Protein AF-A0A9J6P8L6-F1 (afdb_monomer_lite)

Sequence (140 aa):
MAKYTMEFKLEVVKYFKENGKAETVKKYNISNTAIYKWEHLYDTYGIEGFKRKTVKKYTVEEKLNIIQSMSRKGNCLDNSLAENFFSHLKSEFYYLESFDTIDDFIRGLDEYIQYYNTERISSKLKGMTPVQYRNHSIAA

Structure (mmCIF, N/CA/C/O backbone):
data_AF-A0A9J6P8L6-F1
#
_entry.id   AF-A0A9J6P8L6-F1
#
loop_
_atom_site.group_PDB
_atom_site.id
_atom_site.type_symbol
_atom_site.label_atom_id
_atom_site.label_alt_id
_atom_site.label_comp_id
_atom_site.label_asym_id
_atom_site.label_entity_id
_atom_site.label_seq_id
_atom_site.pdbx_PDB_ins_code
_atom_site.Cartn_x
_atom_site.Cartn_y
_atom_site.Cartn_z
_atom_site.occupancy
_atom_site.B_iso_or_equiv
_atom_site.auth_seq_id
_atom_site.auth_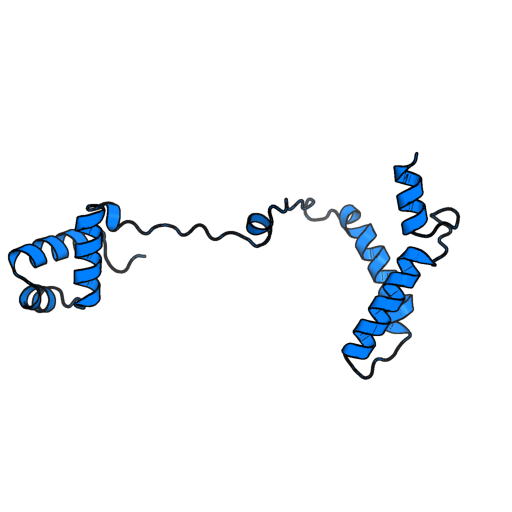comp_id
_atom_site.auth_asym_id
_atom_site.auth_atom_id
_atom_site.pdbx_PDB_model_num
ATOM 1 N N . MET A 1 1 ? 24.006 -2.611 -20.854 1.00 56.47 1 MET A N 1
ATOM 2 C CA . MET A 1 1 ? 24.566 -2.038 -22.100 1.00 56.47 1 MET A CA 1
ATOM 3 C C . MET A 1 1 ? 23.777 -2.590 -23.286 1.00 56.47 1 MET A C 1
ATOM 5 O O . MET A 1 1 ? 23.343 -3.734 -23.203 1.00 56.47 1 MET A O 1
ATOM 9 N N . ALA A 1 2 ? 23.483 -1.801 -24.326 1.00 71.62 2 ALA A N 1
ATOM 10 C CA . ALA A 1 2 ? 22.799 -2.336 -25.510 1.00 71.62 2 ALA A CA 1
ATOM 11 C C . ALA A 1 2 ? 23.741 -3.291 -26.265 1.00 71.62 2 ALA A C 1
ATOM 13 O O . ALA A 1 2 ? 24.916 -2.982 -26.404 1.00 71.62 2 ALA A O 1
ATOM 14 N N . LYS A 1 3 ? 23.229 -4.433 -26.749 1.00 84.56 3 LYS A N 1
ATOM 15 C CA . LYS A 1 3 ? 24.031 -5.472 -27.431 1.00 84.56 3 LYS A CA 1
ATOM 16 C C . LYS A 1 3 ? 24.748 -4.964 -28.695 1.00 84.56 3 LYS A C 1
ATOM 18 O O . LYS A 1 3 ? 25.797 -5.485 -29.041 1.00 84.56 3 LYS A O 1
ATOM 23 N N . TYR A 1 4 ? 24.175 -3.965 -29.365 1.00 90.88 4 TYR A N 1
ATOM 24 C CA . TYR A 1 4 ? 24.702 -3.364 -30.591 1.00 90.88 4 TYR A CA 1
ATOM 25 C C . TYR A 1 4 ? 24.633 -1.840 -30.490 1.00 90.88 4 TYR A C 1
ATOM 27 O O . TYR A 1 4 ? 23.591 -1.308 -30.077 1.00 90.88 4 TYR A O 1
ATOM 35 N N . THR A 1 5 ? 25.712 -1.162 -30.880 1.00 91.62 5 THR A N 1
ATOM 36 C CA . THR A 1 5 ? 25.783 0.305 -30.950 1.00 91.62 5 THR A CA 1
ATOM 37 C C . THR A 1 5 ? 24.919 0.845 -32.096 1.00 91.62 5 THR A C 1
ATOM 39 O O . THR A 1 5 ? 24.445 0.081 -32.942 1.00 91.62 5 THR A O 1
ATOM 42 N N . MET A 1 6 ? 24.640 2.151 -32.106 1.00 91.06 6 MET A N 1
ATOM 43 C CA . MET A 1 6 ? 23.815 2.759 -33.162 1.00 91.06 6 MET A CA 1
ATOM 44 C C . MET A 1 6 ? 24.573 2.806 -34.492 1.00 91.06 6 MET A C 1
ATOM 46 O O . MET A 1 6 ? 23.990 2.547 -35.541 1.00 91.06 6 MET A O 1
ATOM 50 N N . GLU A 1 7 ? 25.880 3.043 -34.425 1.00 91.94 7 GLU A N 1
ATOM 51 C CA . GLU A 1 7 ? 26.803 3.091 -35.556 1.00 91.94 7 GLU A CA 1
ATOM 52 C C . GLU A 1 7 ? 26.875 1.727 -36.246 1.00 91.94 7 GLU A C 1
ATOM 54 O O . GLU A 1 7 ? 26.734 1.644 -37.462 1.00 91.94 7 GLU A O 1
ATOM 59 N N . PHE A 1 8 ? 26.981 0.647 -35.464 1.00 94.38 8 PHE A N 1
ATOM 60 C CA . PHE A 1 8 ? 26.997 -0.713 -36.000 1.00 94.38 8 PHE A CA 1
ATOM 61 C C . PHE A 1 8 ? 25.677 -1.074 -36.695 1.00 94.38 8 PHE A C 1
ATOM 63 O O . PHE A 1 8 ? 25.676 -1.653 -37.776 1.00 94.38 8 PHE A O 1
ATOM 70 N N . LYS A 1 9 ? 24.528 -0.698 -36.117 1.00 94.44 9 LYS A N 1
ATOM 71 C CA . LYS A 1 9 ? 23.225 -0.920 -36.770 1.00 94.44 9 LYS A CA 1
ATOM 72 C C . LYS A 1 9 ? 23.108 -0.149 -38.082 1.00 94.44 9 LYS A C 1
ATOM 74 O O . LYS A 1 9 ? 22.576 -0.690 -39.046 1.00 94.44 9 LYS A O 1
ATOM 79 N N . LEU A 1 10 ? 23.608 1.088 -38.123 1.00 94.81 10 LEU A N 1
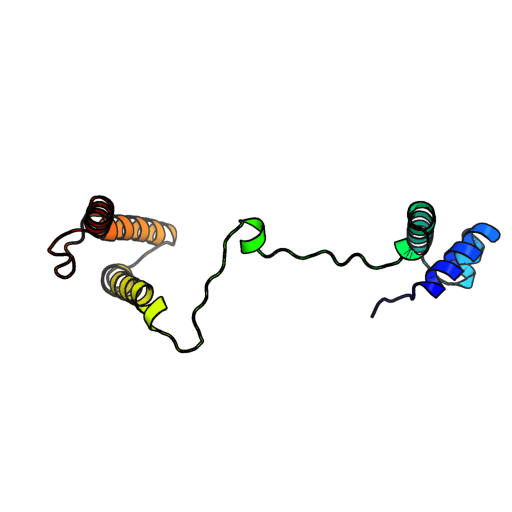ATOM 80 C CA . LEU A 1 10 ? 23.629 1.891 -39.342 1.00 94.81 10 LEU A CA 1
ATOM 81 C C . LEU A 1 10 ? 24.505 1.249 -40.420 1.00 94.81 10 LEU A C 1
ATOM 83 O O . LEU A 1 10 ? 24.089 1.184 -41.574 1.00 94.81 10 LEU A O 1
ATOM 87 N N . GLU A 1 11 ? 25.691 0.768 -40.048 1.00 95.69 11 GLU A N 1
ATOM 88 C CA . GLU A 1 11 ? 26.596 0.059 -40.955 1.00 95.69 11 GLU A CA 1
ATOM 89 C C . GLU A 1 11 ? 25.910 -1.167 -41.574 1.00 95.69 11 GLU A C 1
ATOM 91 O O . GLU A 1 11 ? 25.884 -1.313 -42.796 1.00 95.69 11 GLU A O 1
ATOM 96 N N . VAL A 1 12 ? 25.280 -1.998 -40.739 1.00 95.69 12 VAL A N 1
ATOM 97 C CA . VAL A 1 12 ? 24.558 -3.199 -41.181 1.00 95.69 12 VAL A CA 1
ATOM 98 C C . VAL A 1 12 ? 23.411 -2.844 -42.128 1.00 95.69 12 VAL A C 1
ATOM 100 O O . VAL A 1 12 ? 23.253 -3.501 -43.154 1.00 95.69 12 VAL A O 1
ATOM 103 N N . VAL A 1 13 ? 22.621 -1.807 -41.823 1.00 95.94 13 VAL A N 1
ATOM 104 C CA . VAL A 1 13 ? 21.499 -1.381 -42.681 1.00 95.94 13 VAL A CA 1
ATOM 105 C C . VAL A 1 13 ? 21.990 -0.835 -44.025 1.00 95.94 13 VAL A C 1
ATOM 107 O O . VAL A 1 13 ? 21.405 -1.163 -45.054 1.00 95.94 13 VAL A O 1
ATOM 110 N N . LYS A 1 14 ? 23.076 -0.050 -44.054 1.00 95.44 14 LYS A N 1
ATOM 111 C CA . LYS A 1 14 ? 23.665 0.432 -45.316 1.00 95.44 14 LYS A CA 1
ATOM 112 C C . LYS A 1 14 ? 24.163 -0.727 -46.178 1.00 95.44 14 LYS A C 1
ATOM 114 O O . LYS A 1 14 ? 23.788 -0.825 -47.342 1.00 95.44 14 LYS A O 1
ATOM 119 N N . TYR A 1 15 ? 24.924 -1.644 -45.580 1.00 96.12 15 TYR A N 1
ATOM 120 C CA . TYR A 1 15 ? 25.430 -2.822 -46.281 1.00 96.12 15 TYR A CA 1
ATOM 121 C C . TYR A 1 15 ? 24.293 -3.704 -46.817 1.00 96.12 15 TYR A C 1
ATOM 123 O O . TYR A 1 15 ? 24.371 -4.187 -47.946 1.00 96.12 15 TYR A O 1
ATOM 131 N N . PHE A 1 16 ? 23.218 -3.862 -46.038 1.00 95.94 16 PHE A N 1
ATOM 132 C CA . PHE A 1 16 ? 22.020 -4.594 -46.440 1.00 95.94 16 PHE A CA 1
ATOM 133 C C . PHE A 1 16 ? 21.345 -4.014 -47.680 1.00 95.94 16 PHE A C 1
ATOM 135 O O . PHE A 1 16 ? 20.987 -4.772 -48.579 1.00 95.94 16 PHE A O 1
ATOM 142 N N . LYS A 1 17 ? 21.200 -2.689 -47.754 1.00 92.44 17 LYS A N 1
ATOM 143 C CA . LYS A 1 17 ? 20.570 -2.027 -48.903 1.00 92.44 17 LYS A CA 1
ATOM 144 C C . LYS A 1 17 ? 21.372 -2.171 -50.193 1.00 92.44 17 LYS A C 1
ATOM 146 O O . LYS A 1 17 ? 20.785 -2.219 -51.267 1.00 92.44 17 LYS A O 1
ATOM 151 N N . GLU A 1 18 ? 22.694 -2.253 -50.085 1.00 94.81 18 GLU A N 1
ATOM 152 C CA . GLU A 1 18 ? 23.594 -2.389 -51.234 1.00 94.81 18 GLU A CA 1
ATOM 153 C C . GLU A 1 18 ? 23.768 -3.844 -51.692 1.00 94.81 18 GLU A C 1
ATOM 155 O O . GLU A 1 18 ? 23.830 -4.111 -52.887 1.00 94.81 18 GLU A O 1
ATOM 160 N N . ASN A 1 19 ? 23.856 -4.789 -50.750 1.00 93.19 19 ASN A N 1
ATOM 161 C CA . ASN A 1 19 ? 24.295 -6.164 -51.026 1.00 93.19 19 ASN A CA 1
ATOM 162 C C . ASN A 1 19 ? 23.192 -7.207 -50.823 1.00 93.19 19 ASN A C 1
ATOM 164 O O . ASN A 1 19 ? 23.364 -8.367 -51.181 1.00 93.19 19 ASN A O 1
ATOM 168 N N . GLY A 1 20 ? 22.061 -6.819 -50.238 1.00 90.00 20 GLY A N 1
ATOM 169 C CA . GLY A 1 20 ? 20.961 -7.721 -49.947 1.00 90.00 20 GLY A CA 1
ATOM 170 C C . GLY A 1 20 ? 21.173 -8.595 -48.707 1.00 90.00 20 GLY A C 1
ATOM 171 O O . GLY A 1 20 ? 22.165 -8.540 -47.971 1.00 90.00 20 GLY A O 1
ATOM 172 N N . LYS A 1 21 ? 20.150 -9.405 -48.428 1.00 88.25 21 LYS A N 1
ATOM 173 C CA . LYS A 1 21 ? 19.993 -10.116 -47.152 1.00 88.25 21 LYS A CA 1
ATOM 174 C C . LYS A 1 21 ? 21.006 -11.235 -46.922 1.00 88.25 21 LYS A C 1
ATOM 176 O O . LYS A 1 21 ? 21.511 -11.372 -45.810 1.00 88.25 21 LYS A O 1
ATOM 181 N N . ALA A 1 22 ? 21.280 -12.053 -47.937 1.00 89.44 22 ALA A N 1
ATOM 182 C CA . ALA A 1 22 ? 22.040 -13.288 -47.758 1.00 89.44 22 ALA A CA 1
ATOM 183 C C . ALA A 1 22 ? 23.506 -12.981 -47.421 1.00 89.44 22 ALA A C 1
ATOM 185 O O . ALA A 1 22 ? 24.097 -13.606 -46.541 1.00 89.44 22 ALA A O 1
ATOM 186 N N . GLU A 1 23 ? 24.054 -11.961 -48.066 1.00 92.88 23 GLU A N 1
ATOM 187 C CA . GLU A 1 23 ? 25.404 -11.436 -47.917 1.00 92.88 23 GLU A CA 1
ATOM 188 C C . GLU A 1 23 ? 25.564 -10.767 -46.548 1.00 92.88 23 GLU A C 1
ATOM 190 O O . GLU A 1 23 ? 26.537 -11.015 -45.836 1.00 92.88 23 GLU A O 1
ATOM 195 N N . THR A 1 24 ? 24.562 -9.993 -46.124 1.00 93.19 24 THR A N 1
ATOM 196 C CA . THR A 1 24 ? 24.561 -9.307 -44.822 1.00 93.19 24 THR A CA 1
ATOM 197 C C . THR A 1 24 ? 24.554 -10.287 -43.653 1.00 93.19 24 THR A C 1
ATOM 199 O O . THR A 1 24 ? 25.316 -10.118 -42.699 1.00 93.19 24 THR A O 1
ATOM 202 N N . VAL A 1 25 ? 23.734 -11.342 -43.727 1.00 93.56 25 VAL A N 1
ATOM 203 C CA . VAL A 1 25 ? 23.699 -12.393 -42.698 1.00 93.56 25 VAL A CA 1
ATOM 204 C C . VAL A 1 25 ? 25.036 -13.123 -42.627 1.00 93.56 25 VAL A C 1
ATOM 206 O O . VAL A 1 25 ? 25.556 -13.309 -41.531 1.00 93.56 25 VAL A O 1
ATOM 209 N N . LYS A 1 26 ? 25.622 -13.491 -43.774 1.00 94.44 26 LYS A N 1
ATOM 210 C CA . LYS A 1 26 ? 26.936 -14.152 -43.827 1.00 94.44 26 LYS A CA 1
ATOM 211 C C . LYS A 1 26 ? 28.039 -13.283 -43.220 1.00 94.44 26 LYS A C 1
ATOM 213 O O . LYS A 1 26 ? 28.872 -13.798 -42.482 1.00 94.44 26 LYS A O 1
ATOM 218 N N . LYS A 1 27 ? 28.036 -11.980 -43.514 1.00 94.56 27 LYS A N 1
ATOM 219 C CA . LYS A 1 27 ? 29.078 -11.046 -43.069 1.00 94.56 27 LYS A CA 1
ATOM 220 C C . LYS A 1 27 ? 28.989 -10.718 -41.579 1.00 94.56 27 LYS A C 1
ATOM 222 O O . LYS A 1 27 ? 30.004 -10.743 -40.892 1.00 94.56 27 LYS A O 1
ATOM 227 N N . TYR A 1 28 ? 27.795 -10.392 -41.085 1.00 94.12 28 TYR A N 1
ATOM 228 C CA . TYR A 1 28 ? 27.621 -9.864 -39.725 1.00 94.12 28 TYR A CA 1
ATOM 229 C C . TYR A 1 28 ? 27.066 -10.886 -38.725 1.00 94.12 28 TYR A C 1
ATOM 231 O O . TYR A 1 28 ? 27.038 -10.607 -37.526 1.00 94.12 28 TYR A O 1
ATOM 239 N N . ASN A 1 29 ? 26.624 -12.059 -39.191 1.00 94.06 29 ASN A N 1
ATOM 240 C CA . ASN A 1 29 ? 26.007 -13.109 -38.377 1.00 94.06 29 ASN A CA 1
ATOM 241 C C . ASN A 1 29 ? 24.821 -12.596 -37.530 1.00 94.06 29 ASN A C 1
ATOM 243 O O . ASN A 1 29 ? 24.713 -12.847 -36.326 1.00 94.06 29 ASN A O 1
ATOM 247 N N . ILE A 1 30 ? 23.935 -11.818 -38.160 1.00 92.31 30 ILE A N 1
ATOM 248 C CA . ILE A 1 30 ? 22.753 -11.209 -37.532 1.00 92.31 30 ILE A CA 1
ATOM 249 C C . ILE A 1 30 ? 21.495 -11.870 -38.085 1.00 92.31 30 ILE A C 1
ATOM 251 O O . ILE A 1 30 ? 21.421 -12.194 -39.267 1.00 92.31 30 ILE A O 1
ATOM 255 N N . SER A 1 31 ? 20.482 -12.062 -37.237 1.00 92.50 31 SER A N 1
ATOM 256 C CA . SER A 1 31 ? 19.216 -12.643 -37.677 1.00 92.50 31 SER A CA 1
ATOM 257 C C . SER A 1 31 ? 18.481 -11.732 -38.663 1.00 92.50 31 SER A C 1
ATOM 259 O O . SER A 1 31 ? 18.438 -10.511 -38.497 1.00 92.50 31 SER A O 1
ATOM 261 N N . ASN A 1 32 ? 17.812 -12.345 -39.643 1.00 91.56 32 ASN A N 1
ATOM 262 C CA . ASN A 1 32 ? 16.985 -11.632 -40.621 1.00 91.56 32 ASN A CA 1
ATOM 263 C C . ASN A 1 32 ? 15.977 -10.691 -39.946 1.00 91.56 32 ASN A C 1
ATOM 265 O O . ASN A 1 32 ? 15.843 -9.535 -40.333 1.00 91.56 32 ASN A O 1
ATOM 269 N N . THR A 1 33 ? 15.314 -11.153 -38.884 1.00 93.06 33 THR A N 1
ATOM 270 C CA . THR A 1 33 ? 14.338 -10.355 -38.130 1.00 93.06 33 THR A CA 1
ATOM 271 C C . THR A 1 33 ? 14.949 -9.081 -37.545 1.00 93.06 33 THR A C 1
ATOM 273 O O . THR A 1 33 ? 14.293 -8.043 -37.519 1.00 93.06 33 THR A O 1
ATOM 276 N N . ALA A 1 34 ? 16.197 -9.136 -37.068 1.00 92.38 34 ALA A N 1
ATOM 277 C CA . ALA A 1 34 ? 16.870 -7.960 -36.530 1.00 92.38 34 ALA A CA 1
ATOM 278 C C . ALA A 1 34 ? 17.249 -6.969 -37.639 1.00 92.38 34 ALA A C 1
ATOM 280 O O . ALA A 1 34 ? 17.031 -5.774 -37.456 1.00 92.38 34 ALA A O 1
ATOM 281 N N . ILE A 1 35 ? 17.736 -7.462 -38.785 1.00 93.75 35 ILE A N 1
ATOM 282 C CA . ILE A 1 35 ? 18.091 -6.633 -39.947 1.00 93.75 35 ILE A CA 1
ATOM 283 C C . ILE A 1 35 ? 16.857 -5.888 -40.469 1.00 93.75 35 ILE A C 1
ATOM 285 O O . ILE A 1 35 ? 16.878 -4.662 -40.515 1.00 93.75 35 ILE A O 1
ATOM 289 N N . TYR A 1 36 ? 15.754 -6.595 -40.744 1.00 94.69 36 TYR A N 1
ATOM 290 C CA . TYR A 1 36 ? 14.509 -5.969 -41.212 1.00 94.69 36 TYR A CA 1
ATOM 291 C C . TYR A 1 36 ? 13.940 -4.965 -40.205 1.00 94.69 36 TYR A C 1
ATOM 293 O O . TYR A 1 36 ? 13.467 -3.894 -40.577 1.00 94.69 36 TYR A O 1
ATOM 301 N N . LYS A 1 37 ? 14.016 -5.271 -38.903 1.00 93.62 37 LYS A N 1
ATOM 302 C CA . LYS A 1 37 ? 13.585 -4.332 -37.861 1.00 93.62 37 LYS A CA 1
ATOM 303 C C . LYS A 1 37 ? 14.431 -3.059 -37.863 1.00 93.62 37 LYS A C 1
ATOM 305 O O . LYS A 1 37 ? 13.892 -1.981 -37.632 1.00 93.62 37 LYS A O 1
ATOM 310 N N . TRP A 1 38 ? 15.743 -3.166 -38.066 1.00 94.56 38 TRP A N 1
ATOM 311 C CA . TRP A 1 38 ? 16.624 -2.000 -38.121 1.00 94.56 38 TRP A CA 1
ATOM 312 C C . TRP A 1 38 ? 16.451 -1.208 -39.412 1.00 94.56 38 TRP A C 1
ATOM 314 O O . TRP A 1 38 ? 16.391 0.013 -39.336 1.00 94.56 38 TRP A O 1
ATOM 324 N N . GLU A 1 39 ? 16.302 -1.870 -40.558 1.00 94.81 39 GLU A N 1
ATOM 325 C CA . GLU A 1 39 ? 15.982 -1.206 -41.823 1.00 94.81 39 GLU A CA 1
ATOM 326 C C . GLU A 1 39 ? 14.693 -0.393 -41.696 1.00 94.81 39 GLU A C 1
ATOM 328 O O . GLU A 1 39 ? 14.706 0.811 -41.922 1.00 94.81 39 GLU A O 1
ATOM 333 N N . HIS A 1 40 ? 13.611 -1.013 -41.219 1.00 94.25 40 HIS A N 1
ATOM 334 C CA . HIS A 1 40 ? 12.335 -0.325 -41.049 1.00 94.25 40 HIS A CA 1
ATOM 335 C C . HIS A 1 40 ? 12.438 0.884 -40.106 1.00 94.25 40 HIS A C 1
ATOM 337 O O . HIS A 1 40 ? 11.899 1.954 -40.391 1.00 94.25 40 HIS A O 1
ATOM 343 N N . LEU A 1 41 ? 13.149 0.740 -38.981 1.00 92.50 41 LEU A N 1
ATOM 344 C CA . LEU A 1 41 ? 13.378 1.849 -38.050 1.00 92.50 41 LEU A CA 1
ATOM 345 C C . LEU A 1 41 ? 14.188 2.980 -38.691 1.00 92.50 41 LEU A C 1
ATOM 347 O O . LEU A 1 41 ? 13.885 4.146 -38.440 1.00 92.50 41 LEU A O 1
ATOM 351 N N . TYR A 1 42 ? 15.190 2.640 -39.502 1.00 93.94 42 TYR A N 1
ATOM 352 C CA . TYR A 1 42 ? 16.006 3.610 -40.222 1.00 93.94 42 TYR A CA 1
ATOM 353 C C . TYR A 1 42 ? 15.208 4.334 -41.309 1.00 93.94 42 TYR A C 1
ATOM 355 O O . TYR A 1 42 ? 15.303 5.550 -41.423 1.00 93.94 42 TYR A O 1
ATOM 363 N N . ASP A 1 43 ? 14.366 3.622 -42.051 1.00 93.62 43 ASP A N 1
ATOM 364 C CA . ASP A 1 43 ? 13.531 4.212 -43.101 1.00 93.62 43 ASP A CA 1
ATOM 365 C C . ASP A 1 43 ? 12.449 5.126 -42.534 1.00 93.62 43 ASP A C 1
ATOM 367 O O . ASP A 1 43 ? 12.110 6.143 -43.134 1.00 93.62 43 ASP A O 1
ATOM 371 N N . THR A 1 44 ? 11.935 4.792 -41.351 1.00 92.25 44 THR A N 1
ATOM 372 C CA . THR A 1 44 ? 10.864 5.564 -40.713 1.00 92.25 44 THR A CA 1
ATOM 373 C C . THR A 1 44 ? 11.398 6.773 -39.942 1.00 92.25 44 THR A C 1
ATOM 375 O O . THR A 1 44 ? 10.771 7.829 -39.931 1.00 92.25 44 THR A O 1
ATOM 378 N N . TYR A 1 45 ? 12.537 6.629 -39.257 1.00 91.19 45 TYR A N 1
ATOM 379 C CA . TYR A 1 45 ? 13.007 7.607 -38.265 1.00 91.19 45 TYR A CA 1
ATOM 380 C C . TYR A 1 45 ? 14.489 7.988 -38.414 1.00 91.19 45 TYR A C 1
ATOM 382 O O . TYR A 1 45 ? 15.034 8.685 -37.556 1.00 91.19 45 TYR A O 1
ATOM 390 N N . GLY A 1 46 ? 15.174 7.525 -39.459 1.00 91.00 46 GLY A N 1
ATOM 391 C CA . GLY A 1 46 ? 16.611 7.721 -39.632 1.00 91.00 46 GLY A CA 1
ATOM 392 C C . GLY A 1 46 ? 17.443 7.041 -38.540 1.00 91.00 46 GLY A C 1
ATOM 393 O O . GLY A 1 46 ? 17.002 6.116 -37.855 1.00 91.00 46 GLY A O 1
ATOM 394 N N . ILE A 1 47 ? 18.676 7.521 -38.343 1.00 88.25 47 ILE A N 1
ATOM 395 C CA . ILE A 1 47 ? 19.599 6.987 -37.322 1.00 88.25 47 ILE A CA 1
ATOM 396 C C . ILE A 1 47 ? 19.027 7.095 -35.896 1.00 88.25 47 ILE A C 1
ATOM 398 O O . ILE A 1 47 ? 19.279 6.243 -35.042 1.00 88.25 47 ILE A O 1
ATOM 402 N N . GLU A 1 48 ? 18.189 8.106 -35.658 1.00 87.88 48 GLU A N 1
ATOM 403 C CA . GLU A 1 48 ? 17.500 8.354 -34.391 1.00 87.88 48 GLU A CA 1
ATOM 404 C C . GLU A 1 48 ? 16.510 7.233 -34.038 1.00 87.88 48 GLU A C 1
ATOM 406 O O . GLU A 1 48 ? 16.280 6.961 -32.858 1.00 87.88 48 GLU A O 1
ATOM 411 N N . GLY A 1 49 ? 16.005 6.496 -35.035 1.00 86.88 49 GLY A N 1
ATOM 412 C CA . GLY A 1 49 ? 15.168 5.308 -34.844 1.00 86.88 49 GLY A CA 1
ATOM 413 C C . GLY A 1 49 ? 15.847 4.180 -34.063 1.00 86.88 49 GLY A C 1
ATOM 414 O O . GLY A 1 49 ? 15.169 3.326 -33.487 1.00 86.88 49 GLY A O 1
ATOM 415 N N . PHE A 1 50 ? 17.184 4.173 -33.988 1.00 90.56 50 PHE A N 1
ATOM 416 C CA . PHE A 1 50 ? 17.939 3.201 -33.196 1.00 90.56 50 PHE A CA 1
ATOM 417 C C . PHE A 1 50 ? 18.030 3.547 -31.712 1.00 90.56 50 PHE A C 1
ATOM 419 O O . PHE A 1 50 ? 18.422 2.673 -30.922 1.00 90.56 50 PHE A O 1
ATOM 426 N N . LYS A 1 51 ? 17.660 4.775 -31.319 1.00 86.06 51 LYS A N 1
ATOM 427 C CA . LYS A 1 51 ? 17.630 5.173 -29.913 1.00 86.06 51 LYS A CA 1
ATOM 428 C C . LYS A 1 51 ? 16.578 4.355 -29.183 1.00 86.06 51 LYS A C 1
ATOM 430 O O . LYS A 1 51 ? 15.424 4.229 -29.594 1.00 86.06 51 LYS A O 1
ATOM 435 N N . ARG A 1 52 ? 16.981 3.773 -28.054 1.00 72.75 52 ARG A N 1
ATOM 436 C CA . ARG A 1 52 ? 16.051 3.066 -27.178 1.00 72.75 52 ARG A CA 1
ATOM 437 C C . ARG A 1 52 ? 15.071 4.097 -26.625 1.00 72.75 52 ARG A C 1
ATOM 439 O O . ARG A 1 52 ? 15.473 4.949 -25.841 1.00 72.75 52 ARG A O 1
ATOM 446 N N . LYS A 1 53 ? 13.792 4.000 -26.996 1.00 70.38 53 LYS A N 1
ATOM 447 C CA . LYS A 1 53 ? 12.747 4.745 -26.292 1.00 70.38 53 LYS A CA 1
ATOM 448 C C . LYS A 1 53 ? 12.731 4.256 -24.847 1.00 70.38 53 LYS A C 1
ATOM 450 O O . LYS A 1 53 ? 12.481 3.075 -24.588 1.00 70.38 53 LYS A O 1
ATOM 455 N N . THR A 1 54 ? 13.042 5.143 -23.912 1.00 69.12 54 THR A N 1
ATOM 456 C CA . THR A 1 54 ? 12.780 4.891 -22.499 1.00 69.12 54 THR A CA 1
ATOM 457 C C . THR A 1 54 ? 11.269 4.830 -22.354 1.00 69.12 54 THR A C 1
ATOM 459 O O . THR A 1 54 ? 10.587 5.841 -22.494 1.00 69.12 54 THR A O 1
ATOM 462 N N . VAL A 1 55 ? 10.724 3.635 -22.137 1.00 73.44 55 VAL A N 1
ATOM 463 C CA . VAL A 1 55 ? 9.320 3.517 -21.749 1.00 73.44 55 VAL A CA 1
ATOM 464 C C . VAL A 1 55 ? 9.240 4.080 -20.339 1.00 73.44 55 VAL A C 1
ATOM 466 O O . VAL A 1 55 ? 9.794 3.486 -19.412 1.00 73.44 55 VAL A O 1
ATOM 469 N N . LYS A 1 56 ? 8.612 5.249 -20.179 1.00 74.62 56 LYS A N 1
ATOM 470 C CA . LYS A 1 56 ? 8.309 5.777 -18.851 1.00 74.62 56 LYS A CA 1
ATOM 471 C C . LYS A 1 56 ? 7.394 4.757 -18.170 1.00 74.62 56 LYS A C 1
ATOM 473 O O . LYS A 1 56 ? 6.283 4.507 -18.631 1.00 74.62 56 LYS A O 1
ATOM 478 N N . LYS A 1 57 ? 7.896 4.099 -17.125 1.00 80.50 57 LYS A N 1
ATOM 479 C CA . LYS A 1 57 ? 7.098 3.183 -16.314 1.00 80.50 57 LYS A CA 1
ATOM 480 C C . LYS A 1 57 ? 6.335 4.033 -15.310 1.00 80.50 57 LYS A C 1
ATOM 482 O O . LYS A 1 57 ? 6.959 4.627 -14.442 1.00 80.50 57 LYS A O 1
ATOM 487 N N . TYR A 1 58 ? 5.020 4.087 -15.464 1.00 82.25 58 TYR A N 1
ATOM 488 C CA . TYR A 1 58 ? 4.153 4.785 -14.523 1.00 82.25 58 TYR A CA 1
ATOM 489 C C . TYR A 1 58 ? 3.898 3.919 -13.288 1.00 82.25 58 TYR A C 1
ATOM 491 O O . TYR A 1 58 ? 3.663 2.708 -13.433 1.00 82.25 58 TYR A O 1
ATOM 499 N N . THR A 1 59 ? 3.923 4.525 -12.103 1.00 88.00 59 THR A N 1
ATOM 500 C CA . THR A 1 59 ? 3.464 3.876 -10.867 1.00 88.00 59 THR A CA 1
ATOM 501 C C . THR A 1 59 ? 1.937 3.730 -10.860 1.00 88.00 59 THR A C 1
ATOM 503 O O . THR A 1 59 ? 1.246 4.235 -11.749 1.00 88.00 59 THR A O 1
ATOM 506 N N . VAL A 1 60 ? 1.388 2.984 -9.898 1.00 89.69 60 VAL A N 1
ATOM 507 C CA . VAL A 1 60 ? -0.073 2.844 -9.763 1.00 89.69 60 VAL A CA 1
ATOM 508 C C . VAL A 1 60 ? -0.692 4.196 -9.407 1.00 89.69 60 VAL A C 1
ATOM 510 O O . VAL A 1 60 ? -1.702 4.580 -9.983 1.00 89.69 60 VAL A O 1
ATOM 513 N N . GLU A 1 61 ? -0.032 4.954 -8.539 1.00 92.38 61 GLU A N 1
ATOM 514 C CA . GLU A 1 61 ? -0.444 6.282 -8.094 1.00 92.38 61 GLU A CA 1
ATOM 515 C C . GLU A 1 61 ? -0.477 7.272 -9.262 1.00 92.38 61 GLU A C 1
ATOM 517 O O . GLU A 1 61 ? -1.482 7.948 -9.453 1.00 92.38 61 GLU A O 1
ATOM 522 N N . GLU A 1 62 ? 0.562 7.294 -10.108 1.00 88.81 62 GLU A N 1
ATOM 523 C CA . GLU A 1 62 ? 0.592 8.142 -11.308 1.00 88.81 62 GLU A CA 1
ATOM 524 C C . GLU A 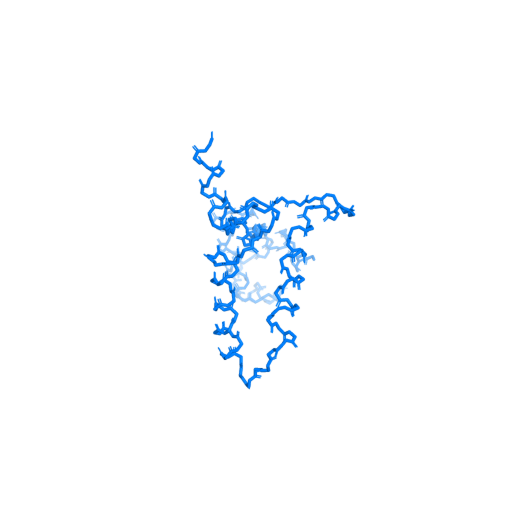1 62 ? -0.535 7.791 -12.288 1.00 88.81 62 GLU A C 1
ATOM 526 O O . GLU A 1 62 ? -1.122 8.679 -12.901 1.00 88.81 62 GLU A O 1
ATOM 531 N N . LYS A 1 63 ? -0.860 6.501 -12.437 1.00 90.12 63 LYS A N 1
ATOM 532 C CA . LYS A 1 63 ? -1.969 6.059 -13.299 1.00 90.12 63 LYS A CA 1
ATOM 533 C C . LYS A 1 63 ? -3.336 6.444 -12.740 1.00 90.12 63 LYS A C 1
ATOM 535 O O . LYS A 1 63 ? -4.261 6.657 -13.516 1.00 90.12 63 LYS A O 1
ATOM 540 N N . LEU A 1 64 ? -3.459 6.501 -11.416 1.00 94.44 64 LEU A N 1
ATOM 541 C CA . LEU A 1 64 ? -4.695 6.830 -10.709 1.00 94.44 64 LEU A CA 1
ATOM 542 C C . LEU A 1 64 ? -4.794 8.316 -10.323 1.00 94.44 64 LEU A C 1
ATOM 544 O O . LEU A 1 64 ? -5.762 8.702 -9.679 1.00 94.44 64 LEU A O 1
ATOM 548 N N . ASN A 1 65 ? -3.825 9.152 -10.717 1.00 92.25 65 ASN A N 1
ATOM 549 C CA . ASN A 1 65 ? -3.711 10.557 -10.304 1.00 92.25 65 ASN A CA 1
ATOM 550 C C . ASN A 1 65 ? -3.724 10.754 -8.773 1.00 92.25 65 ASN A C 1
ATOM 552 O O . ASN A 1 65 ? -4.265 11.734 -8.263 1.00 92.25 65 ASN A O 1
ATOM 556 N N . ILE A 1 66 ? -3.124 9.821 -8.033 1.00 94.00 66 ILE A N 1
ATOM 557 C CA . ILE A 1 66 ? -2.996 9.885 -6.575 1.00 94.00 66 ILE A CA 1
ATOM 558 C C . ILE A 1 66 ? -1.691 10.601 -6.225 1.00 94.00 66 ILE A C 1
ATOM 560 O O . ILE A 1 66 ? -0.612 10.215 -6.674 1.00 94.00 66 ILE A O 1
ATOM 564 N N . ILE A 1 67 ? -1.782 11.633 -5.387 1.00 91.62 67 ILE A N 1
ATOM 565 C CA . ILE A 1 67 ? -0.609 12.327 -4.850 1.00 91.62 67 ILE A CA 1
ATOM 566 C C . ILE A 1 67 ? -0.156 11.590 -3.592 1.00 91.62 67 ILE A C 1
ATOM 568 O O . ILE A 1 67 ? -0.865 11.567 -2.587 1.00 91.62 67 ILE A O 1
ATOM 572 N N . GLN A 1 68 ? 1.033 10.994 -3.636 1.00 88.44 68 GLN A N 1
ATOM 573 C CA . GLN A 1 68 ? 1.626 10.377 -2.456 1.00 88.44 68 GLN A CA 1
ATOM 574 C C . GLN A 1 68 ? 2.208 11.458 -1.534 1.00 88.44 68 GLN A C 1
ATOM 576 O O . GLN A 1 68 ? 3.054 12.249 -1.950 1.00 88.44 68 GLN A O 1
ATOM 581 N N . SER A 1 69 ? 1.783 11.460 -0.272 1.00 87.88 69 SER A N 1
ATOM 582 C CA . SER A 1 69 ? 2.333 12.313 0.782 1.00 87.88 69 SER A CA 1
ATOM 583 C C . SER A 1 69 ? 2.874 11.425 1.895 1.00 87.88 69 SER A C 1
ATOM 585 O O . SER A 1 69 ? 2.121 10.662 2.495 1.00 87.88 69 SER A O 1
ATOM 587 N N . MET A 1 70 ? 4.184 11.491 2.137 1.00 87.44 70 MET A N 1
ATOM 588 C CA . MET A 1 70 ? 4.866 10.714 3.172 1.00 87.44 70 MET A CA 1
ATOM 589 C C . MET A 1 70 ? 5.598 11.656 4.117 1.00 87.44 70 MET A C 1
ATOM 591 O O . MET A 1 70 ? 6.326 12.555 3.690 1.00 87.44 70 MET A O 1
ATOM 595 N N . SER A 1 71 ? 5.451 11.406 5.408 1.00 87.62 71 SER A N 1
ATOM 596 C CA . SER A 1 71 ? 6.151 12.142 6.453 1.00 87.62 71 SER A CA 1
ATOM 597 C C . SER A 1 71 ? 7.635 11.796 6.498 1.00 87.62 71 SER A C 1
ATOM 599 O O . SER A 1 71 ? 8.084 10.774 5.971 1.00 87.62 71 SER A O 1
ATOM 601 N N . ARG A 1 72 ? 8.430 12.645 7.164 1.00 88.56 72 ARG A N 1
ATOM 602 C CA . ARG A 1 72 ? 9.845 12.337 7.410 1.00 88.56 72 ARG A CA 1
ATOM 603 C C . ARG A 1 72 ? 9.968 11.038 8.207 1.00 88.56 72 ARG A C 1
ATOM 605 O O . ARG A 1 72 ? 9.172 10.763 9.105 1.00 88.56 72 ARG A O 1
ATOM 612 N N . LYS A 1 73 ? 11.016 10.266 7.913 1.00 89.25 73 LYS A N 1
ATOM 613 C CA . LYS A 1 73 ? 11.343 9.052 8.667 1.00 89.25 73 LYS A CA 1
ATOM 614 C C . LYS A 1 73 ? 11.453 9.381 10.160 1.00 89.25 73 LYS A C 1
ATOM 616 O O . LYS A 1 73 ? 12.146 10.324 10.530 1.00 89.25 73 LYS A O 1
ATOM 621 N N . GLY A 1 74 ? 10.789 8.581 10.992 1.00 85.38 74 GLY A N 1
ATOM 622 C CA . GLY A 1 74 ? 10.755 8.768 12.444 1.00 85.38 74 GLY A CA 1
ATOM 623 C C . GLY A 1 74 ? 9.596 9.627 12.960 1.00 85.38 74 GLY A C 1
ATOM 624 O O . GLY A 1 74 ? 9.505 9.806 14.168 1.00 85.38 74 GLY A O 1
ATOM 625 N N . ASN A 1 75 ? 8.698 10.125 12.098 1.00 86.44 75 ASN A N 1
ATOM 626 C CA . ASN A 1 75 ? 7.461 10.765 12.549 1.00 86.44 75 ASN A CA 1
ATOM 627 C C . ASN A 1 75 ? 6.327 9.736 12.699 1.00 86.44 75 ASN A C 1
ATOM 629 O O . ASN A 1 75 ? 5.702 9.357 11.710 1.00 86.44 75 ASN A O 1
ATOM 633 N N . CYS A 1 76 ? 6.061 9.280 13.925 1.00 85.94 76 CYS A N 1
ATOM 634 C CA . CYS A 1 76 ? 4.980 8.329 14.208 1.00 85.94 76 CYS A CA 1
ATOM 635 C C . CYS A 1 76 ? 3.596 8.984 14.332 1.00 85.94 76 CYS A C 1
ATOM 637 O O . CYS A 1 76 ? 2.590 8.284 14.242 1.00 85.94 76 CYS A O 1
ATOM 639 N N . LEU A 1 77 ? 3.517 10.310 14.511 1.00 86.12 77 LEU A N 1
ATOM 640 C CA . LEU A 1 77 ? 2.244 10.997 14.763 1.00 86.12 77 LEU A CA 1
ATOM 641 C C . LEU A 1 77 ? 1.268 10.834 13.597 1.00 86.12 77 LEU A C 1
ATOM 643 O O . LEU A 1 77 ? 0.087 10.584 13.825 1.00 86.12 77 LEU A O 1
ATOM 647 N N . ASP A 1 78 ? 1.772 10.870 12.365 1.00 87.44 78 ASP A N 1
ATOM 648 C CA . ASP A 1 78 ? 0.942 10.717 11.167 1.00 87.44 78 ASP A CA 1
ATOM 649 C C . ASP A 1 78 ? 0.386 9.290 11.014 1.00 87.44 78 ASP A C 1
ATOM 651 O O . ASP A 1 78 ? -0.679 9.101 10.433 1.00 87.44 78 ASP A O 1
ATOM 655 N N . ASN A 1 79 ? 1.059 8.284 11.588 1.00 89.25 79 ASN A N 1
ATOM 656 C CA . ASN A 1 79 ? 0.588 6.896 11.601 1.00 89.25 79 ASN A CA 1
ATOM 657 C C . ASN A 1 79 ? -0.264 6.561 12.838 1.00 89.25 79 ASN A C 1
ATOM 659 O O . ASN A 1 79 ? -1.005 5.580 12.833 1.00 89.25 79 ASN A O 1
ATOM 663 N N . SER A 1 80 ? -0.183 7.373 13.896 1.00 90.62 80 SER A N 1
ATOM 664 C CA . SER A 1 80 ? -0.772 7.073 15.208 1.00 90.62 80 SER A CA 1
ATOM 665 C C . SER A 1 80 ? -2.285 6.818 15.171 1.00 90.62 80 SER A C 1
ATOM 667 O O . SER A 1 80 ? -2.789 5.973 15.909 1.00 90.62 80 SER A O 1
ATOM 669 N N . LEU A 1 81 ? -3.021 7.502 14.286 1.00 88.94 81 LEU A N 1
ATOM 670 C CA . LEU A 1 81 ? -4.463 7.301 14.113 1.00 88.94 81 LEU A CA 1
ATOM 671 C C . LEU A 1 81 ? -4.779 5.925 13.516 1.00 88.94 81 LEU A C 1
ATOM 673 O O . LEU A 1 81 ? -5.675 5.234 14.002 1.00 88.94 81 LEU A O 1
ATOM 677 N N . ALA A 1 82 ? -4.020 5.506 12.499 1.00 92.56 82 ALA A N 1
ATOM 678 C CA . ALA A 1 82 ? -4.157 4.179 11.909 1.00 92.56 82 ALA A CA 1
ATOM 679 C C . ALA A 1 82 ? -3.757 3.094 12.919 1.00 92.56 82 ALA A C 1
ATOM 681 O O . ALA A 1 82 ? -4.479 2.113 13.088 1.00 92.56 82 ALA A O 1
ATOM 682 N N . GLU A 1 83 ? -2.657 3.291 13.650 1.00 95.38 83 GLU A N 1
ATOM 683 C CA . GLU A 1 83 ? -2.231 2.380 14.721 1.00 95.38 83 GLU A CA 1
ATOM 684 C C . GLU A 1 83 ? -3.299 2.228 15.806 1.00 95.38 83 GLU A C 1
ATOM 686 O O . GLU A 1 83 ? -3.571 1.111 16.247 1.00 95.38 83 GLU A O 1
ATOM 691 N N . ASN A 1 84 ? -3.948 3.324 16.208 1.00 92.81 84 ASN A N 1
ATOM 692 C CA . ASN A 1 84 ? -5.031 3.275 17.182 1.00 92.81 84 ASN A CA 1
ATOM 693 C C . ASN A 1 84 ? -6.215 2.442 16.67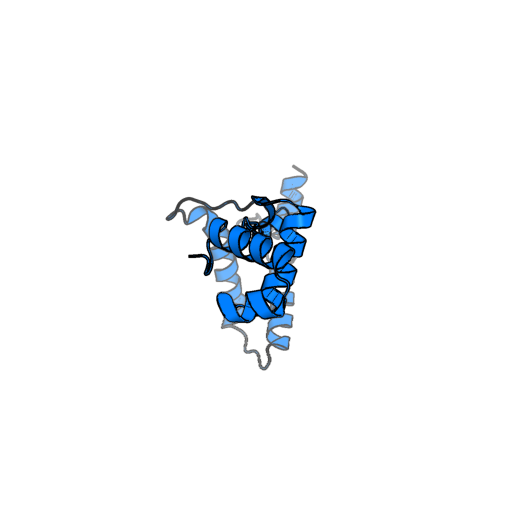0 1.00 92.81 84 ASN A C 1
ATOM 695 O O . ASN A 1 84 ? -6.691 1.567 17.396 1.00 92.81 84 ASN A O 1
ATOM 699 N N . PHE A 1 85 ? -6.647 2.658 15.424 1.00 94.56 85 PHE A N 1
ATOM 700 C CA . PHE A 1 85 ? -7.694 1.846 14.806 1.00 94.56 85 PHE A CA 1
ATOM 701 C C . PHE A 1 85 ? -7.320 0.357 14.781 1.00 94.56 85 PHE A C 1
ATOM 703 O O . PHE A 1 85 ? -8.098 -0.481 15.235 1.00 94.56 85 PHE A O 1
ATOM 710 N N . PHE A 1 86 ? -6.113 0.020 14.315 1.00 96.88 86 PHE A N 1
ATOM 711 C CA . PHE A 1 86 ? -5.668 -1.373 14.237 1.00 96.88 86 PHE A CA 1
ATOM 712 C C . PHE A 1 86 ? -5.502 -2.030 15.607 1.00 96.88 86 PHE A C 1
ATOM 714 O O . PHE A 1 86 ? -5.700 -3.238 15.720 1.00 96.88 86 PHE A O 1
ATOM 721 N N . SER A 1 87 ? -5.154 -1.263 16.641 1.00 96.44 87 SER A N 1
ATOM 722 C CA . SER A 1 87 ? -5.139 -1.756 18.019 1.00 96.44 87 SER A CA 1
ATOM 723 C C . SER A 1 87 ? -6.537 -2.215 18.440 1.00 96.44 87 SER A C 1
ATOM 725 O O . SER A 1 87 ? -6.697 -3.366 18.841 1.00 96.44 87 SER A O 1
ATOM 727 N N . HIS A 1 88 ? -7.554 -1.366 18.234 1.00 95.31 88 HIS A N 1
ATOM 728 C CA . HIS A 1 88 ? -8.952 -1.692 18.528 1.00 95.31 88 HIS A CA 1
ATOM 729 C C . HIS A 1 88 ? -9.450 -2.893 17.722 1.00 95.31 88 HIS A C 1
ATOM 731 O O . HIS A 1 88 ? -9.945 -3.848 18.309 1.00 95.31 88 HIS A O 1
ATOM 737 N N . LEU A 1 89 ? -9.245 -2.888 16.398 1.00 97.06 89 LEU A N 1
ATOM 738 C CA . LEU A 1 89 ? -9.629 -4.001 15.521 1.00 97.06 89 LEU A CA 1
ATOM 739 C C . LEU A 1 89 ? -9.056 -5.335 16.011 1.00 97.06 89 LEU A C 1
ATOM 741 O O . LEU A 1 89 ? -9.734 -6.360 16.003 1.00 97.06 89 LEU A O 1
ATOM 745 N N . LYS A 1 90 ? -7.798 -5.337 16.453 1.00 96.75 90 LYS A N 1
ATOM 746 C CA . LYS A 1 90 ? -7.169 -6.563 16.936 1.00 96.75 90 LYS A CA 1
ATOM 747 C C . LYS A 1 90 ? -7.743 -7.012 18.273 1.00 96.75 90 LYS A C 1
ATOM 749 O O . LYS A 1 90 ? -8.084 -8.179 18.414 1.00 96.75 90 LYS A O 1
ATOM 754 N N . SER A 1 91 ? -7.849 -6.104 19.241 1.00 96.69 91 SER A N 1
ATOM 755 C CA . SER A 1 91 ? -8.284 -6.449 20.597 1.00 96.69 91 SER A CA 1
ATOM 756 C C . SER A 1 91 ? -9.771 -6.761 20.715 1.00 96.69 91 SER A C 1
ATOM 758 O O . SER A 1 91 ? -10.150 -7.510 21.604 1.00 96.69 91 SER A O 1
ATOM 760 N N . GLU A 1 92 ? -10.602 -6.157 19.870 1.00 94.94 92 GLU A N 1
ATOM 761 C CA . GLU A 1 92 ? -12.063 -6.229 19.986 1.00 94.94 92 GLU A CA 1
ATOM 762 C C . GLU A 1 92 ? -12.700 -7.184 18.976 1.00 94.94 92 GLU A C 1
ATOM 764 O O . GLU A 1 92 ? -13.838 -7.585 19.174 1.00 94.94 92 GLU A O 1
ATOM 769 N N . PHE A 1 93 ? -11.984 -7.549 17.911 1.00 95.88 93 PHE A N 1
ATOM 770 C CA . PHE A 1 93 ? -12.476 -8.471 16.888 1.00 95.88 93 PHE A CA 1
ATOM 771 C C . PHE A 1 93 ? -11.515 -9.644 16.696 1.00 95.88 93 PHE A C 1
ATOM 773 O O . PHE A 1 93 ? -11.832 -10.774 17.050 1.00 95.88 93 PHE A O 1
ATOM 780 N N . TYR A 1 94 ? -10.299 -9.387 16.209 1.00 96.12 94 TYR A N 1
ATOM 781 C CA . TYR A 1 94 ? -9.421 -10.472 15.758 1.00 96.12 94 TYR A CA 1
ATOM 782 C C . TYR A 1 94 ? -8.994 -11.449 16.867 1.00 96.12 94 TYR A C 1
ATOM 784 O O . TYR A 1 94 ? -8.868 -12.638 16.609 1.00 96.12 94 TYR A O 1
ATOM 792 N N . TYR A 1 95 ? -8.733 -10.969 18.087 1.00 96.00 95 TYR A N 1
ATOM 793 C CA . TYR A 1 95 ? -8.284 -11.827 19.191 1.00 96.00 95 TYR A CA 1
ATOM 794 C C . TYR A 1 95 ? -9.420 -12.506 19.963 1.00 96.00 95 TYR A C 1
ATOM 796 O O . TYR A 1 95 ? -9.136 -13.386 20.773 1.00 96.00 95 TYR A O 1
ATOM 804 N N . LEU A 1 96 ? -10.670 -12.080 19.765 1.00 93.44 96 LEU A N 1
ATOM 805 C CA . LEU A 1 96 ? -11.825 -12.606 20.501 1.00 93.44 96 LEU A CA 1
ATOM 806 C C . LEU A 1 96 ? -12.578 -13.686 19.725 1.00 93.44 96 LEU A C 1
ATOM 808 O O . LEU A 1 96 ? -13.308 -14.463 20.330 1.00 93.44 96 LEU A O 1
ATOM 812 N N . GLU A 1 97 ? -12.362 -13.751 18.415 1.00 90.19 97 GLU A N 1
ATOM 813 C CA . GLU A 1 97 ? -13.073 -14.638 17.505 1.00 90.19 97 GLU A CA 1
ATOM 814 C C . GLU A 1 97 ? -12.131 -15.680 16.890 1.00 90.19 97 GLU A C 1
ATOM 816 O O . GLU A 1 97 ? -10.930 -15.458 16.713 1.00 90.19 97 GLU A O 1
ATOM 821 N N . SER A 1 98 ? -12.694 -16.829 16.524 1.00 92.69 98 SER A N 1
ATOM 822 C CA . SER A 1 98 ? -12.030 -17.844 15.706 1.00 92.69 98 SER A CA 1
ATOM 823 C C . SER A 1 98 ? -12.736 -17.951 14.363 1.00 92.69 98 SER A C 1
ATOM 825 O O . SER A 1 98 ? -13.961 -18.017 14.319 1.00 92.69 98 SER A O 1
ATOM 827 N N . PHE A 1 99 ? -11.969 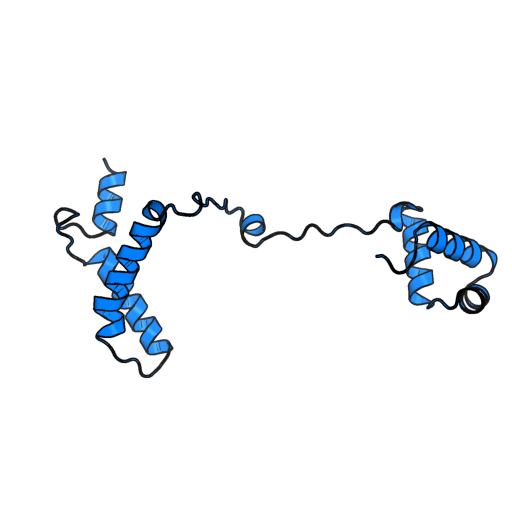-18.013 13.277 1.00 95.88 99 PHE A N 1
ATOM 828 C CA . PHE A 1 99 ? -12.509 -18.067 11.921 1.00 95.88 99 PHE A CA 1
ATOM 829 C C . PHE A 1 99 ? -12.158 -19.403 11.276 1.00 95.88 99 PHE A C 1
ATOM 831 O O . PHE A 1 99 ? -10.978 -19.741 11.158 1.00 95.88 99 PHE A O 1
ATOM 838 N N . ASP A 1 100 ? -13.175 -20.136 10.834 1.00 95.94 100 ASP A N 1
ATOM 839 C CA . ASP A 1 100 ? -12.989 -21.423 10.159 1.00 95.94 100 ASP A CA 1
ATOM 840 C C . ASP A 1 100 ? -12.520 -21.238 8.709 1.00 95.94 100 ASP A C 1
ATOM 842 O O . ASP A 1 100 ? -11.761 -22.052 8.175 1.00 95.94 100 ASP A O 1
ATOM 846 N N . THR A 1 101 ? -12.941 -20.142 8.069 1.00 97.94 101 THR A N 1
ATOM 847 C CA . THR A 1 101 ? -12.586 -19.808 6.688 1.00 97.94 101 THR A CA 1
ATOM 848 C C . THR A 1 101 ? -12.196 -18.339 6.524 1.00 97.94 101 THR A C 1
ATOM 850 O O . THR A 1 101 ? -12.507 -17.479 7.351 1.00 97.94 101 THR A O 1
ATOM 853 N N . ILE A 1 102 ? -11.524 -18.031 5.409 1.00 97.38 102 ILE A N 1
ATOM 854 C CA . ILE A 1 102 ? -11.217 -16.645 5.026 1.00 97.38 102 ILE A CA 1
ATOM 855 C C . ILE A 1 102 ? -12.509 -15.852 4.782 1.00 97.38 102 ILE A C 1
ATOM 857 O O . ILE A 1 102 ? -12.576 -14.682 5.146 1.00 97.38 102 ILE A O 1
ATOM 861 N N . ASP A 1 103 ? -13.538 -16.478 4.210 1.00 98.06 103 ASP A N 1
ATOM 862 C CA . ASP A 1 103 ? -14.811 -15.808 3.932 1.00 98.06 103 ASP A CA 1
ATOM 863 C C . ASP A 1 103 ? -15.548 -15.432 5.225 1.00 98.06 103 ASP A C 1
ATOM 865 O O . ASP A 1 103 ? -16.155 -14.362 5.301 1.00 98.06 103 ASP A O 1
ATOM 869 N N . ASP A 1 104 ? -15.455 -16.265 6.266 1.00 96.94 104 ASP A N 1
ATOM 870 C CA . ASP A 1 104 ? -15.987 -15.938 7.594 1.00 96.94 104 ASP A CA 1
ATOM 871 C C . ASP A 1 104 ? -15.235 -14.769 8.230 1.00 96.94 104 ASP A C 1
ATOM 873 O O . ASP A 1 104 ? -15.859 -13.863 8.783 1.00 96.94 104 ASP A O 1
ATOM 877 N N . PHE A 1 105 ? -13.907 -14.738 8.087 1.00 97.31 105 PHE A N 1
ATOM 878 C CA . PHE A 1 105 ? -13.102 -13.603 8.531 1.00 97.31 105 PHE A CA 1
ATOM 879 C C . PHE A 1 105 ? -13.486 -12.305 7.813 1.00 97.31 105 PHE A C 1
ATOM 881 O O . PHE A 1 105 ? -13.660 -11.281 8.469 1.00 97.31 105 PHE A O 1
ATOM 888 N N . ILE A 1 106 ? -13.635 -12.335 6.484 1.00 98.00 106 ILE A N 1
ATOM 889 C CA . ILE A 1 106 ? -14.011 -11.151 5.697 1.00 98.00 106 ILE A CA 1
ATOM 890 C C . ILE A 1 106 ? -15.383 -10.634 6.139 1.00 98.00 106 ILE A C 1
ATOM 892 O O . ILE A 1 106 ? -15.529 -9.439 6.383 1.00 98.00 106 ILE A O 1
ATOM 896 N N . ARG A 1 107 ? -16.363 -11.528 6.315 1.00 97.50 107 ARG A N 1
ATOM 897 C CA . ARG A 1 107 ? -17.708 -11.156 6.773 1.00 97.50 107 ARG A CA 1
ATOM 898 C C . ARG A 1 107 ? -17.682 -10.511 8.157 1.00 97.50 107 ARG A C 1
ATOM 900 O O . ARG A 1 107 ? -18.235 -9.430 8.332 1.00 97.50 107 ARG A O 1
ATOM 907 N N . GLY A 1 108 ? -16.993 -11.133 9.114 1.00 97.38 108 GLY A N 1
ATOM 908 C CA . GLY A 1 108 ? -16.852 -10.577 10.460 1.00 97.38 108 GLY A CA 1
ATOM 909 C C . GLY A 1 108 ? -16.102 -9.240 10.467 1.00 97.38 108 GLY A C 1
ATOM 910 O O . GLY A 1 108 ? -16.443 -8.336 11.228 1.00 97.38 108 GLY A O 1
ATOM 911 N N . LEU A 1 109 ? -15.111 -9.076 9.584 1.00 97.75 109 LEU A N 1
ATOM 912 C CA . LEU A 1 109 ? -14.383 -7.820 9.434 1.00 97.75 109 LEU A CA 1
ATOM 913 C C . LEU A 1 109 ? -15.296 -6.706 8.906 1.00 97.75 109 LEU A C 1
ATOM 915 O O . LEU A 1 109 ? -15.247 -5.592 9.430 1.00 97.75 109 LEU A O 1
ATOM 919 N N . ASP A 1 110 ? -16.132 -6.995 7.908 1.00 98.06 110 ASP A N 1
ATOM 920 C CA . ASP A 1 110 ? -17.102 -6.038 7.369 1.00 98.06 110 ASP A CA 1
ATOM 921 C C . ASP A 1 110 ? -18.122 -5.612 8.436 1.00 98.06 110 ASP A C 1
ATOM 923 O O . ASP A 1 110 ? -18.388 -4.416 8.595 1.00 98.06 110 ASP A O 1
ATOM 927 N N . GLU A 1 111 ? -18.637 -6.564 9.219 1.00 97.31 111 GLU A N 1
ATOM 928 C CA . GLU A 1 111 ? -19.541 -6.299 10.346 1.00 97.31 111 GLU A CA 1
ATOM 929 C C . GLU A 1 111 ? -18.869 -5.425 11.415 1.00 97.31 111 GLU A C 1
ATOM 931 O O . GLU A 1 111 ? -19.429 -4.410 11.842 1.00 97.31 111 GLU A O 1
ATOM 936 N N . TYR A 1 112 ? -17.627 -5.742 11.794 1.00 97.31 112 TYR A N 1
ATOM 937 C CA . TYR A 1 112 ? -16.874 -4.934 12.750 1.00 97.31 112 TYR A CA 1
ATOM 938 C C . TYR A 1 112 ? -16.615 -3.512 12.232 1.00 97.31 112 TYR A C 1
ATOM 940 O O . TYR A 1 112 ? -16.724 -2.547 12.991 1.00 97.31 112 TYR A O 1
ATOM 948 N N . ILE A 1 113 ? -16.280 -3.347 10.947 1.00 97.62 113 ILE A N 1
ATOM 949 C CA . ILE A 1 113 ? -16.064 -2.025 10.339 1.00 97.62 113 ILE A CA 1
ATOM 950 C C . ILE A 1 113 ? -17.353 -1.200 10.362 1.00 97.62 113 ILE A C 1
ATOM 952 O O . ILE A 1 113 ? -17.291 0.005 10.630 1.00 97.62 113 ILE A O 1
ATOM 956 N N . GLN A 1 114 ? -18.510 -1.816 10.100 1.00 98.00 114 GLN A N 1
ATOM 957 C CA . GLN A 1 114 ? -19.799 -1.138 10.230 1.00 98.00 114 GLN A CA 1
ATOM 958 C C . GLN A 1 114 ? -20.022 -0.692 11.676 1.00 98.00 114 GLN A C 1
ATOM 960 O O . GLN A 1 114 ? -20.107 0.513 11.919 1.00 98.00 114 GLN A O 1
ATOM 965 N N . TYR A 1 115 ? -19.965 -1.619 12.638 1.00 97.06 115 TYR A N 1
ATOM 966 C CA . TYR A 1 115 ? -20.096 -1.313 14.066 1.00 97.06 115 TYR A CA 1
ATOM 967 C C . TYR A 1 115 ? -19.166 -0.170 14.507 1.00 97.06 115 TYR A C 1
ATOM 969 O O . TYR A 1 115 ? -19.608 0.814 15.112 1.00 97.06 115 TYR A O 1
ATOM 977 N N . TYR A 1 116 ? -17.877 -0.248 14.154 1.00 96.12 116 TYR A N 1
ATOM 978 C CA . TYR A 1 116 ? -16.879 0.751 14.528 1.00 96.12 116 TYR A CA 1
ATOM 979 C C . TYR A 1 116 ? -17.259 2.150 14.032 1.00 96.12 116 TYR A C 1
ATOM 981 O O . TYR A 1 116 ? -17.084 3.129 14.756 1.00 96.12 116 TYR A O 1
ATOM 989 N N . ASN A 1 117 ? -17.785 2.253 12.811 1.00 95.94 117 ASN A N 1
ATOM 990 C CA . ASN A 1 117 ? -18.095 3.527 12.171 1.00 95.94 117 ASN A CA 1
ATOM 991 C C . ASN A 1 117 ? -19.455 4.109 12.576 1.00 95.94 117 ASN A C 1
ATOM 993 O O . ASN A 1 117 ? -19.577 5.337 12.658 1.00 95.94 117 ASN A O 1
ATOM 997 N N . THR A 1 118 ? -20.466 3.266 12.799 1.00 96.56 118 THR A N 1
ATOM 998 C CA . THR A 1 118 ? -21.868 3.705 12.914 1.00 96.56 118 THR A CA 1
ATOM 999 C C . THR A 1 118 ? -22.505 3.482 14.273 1.00 96.56 118 THR A C 1
ATOM 1001 O O . THR A 1 118 ? -23.541 4.090 14.523 1.00 96.56 118 THR A O 1
ATOM 1004 N N . GLU A 1 119 ? -21.905 2.682 15.154 1.00 95.75 119 GLU A N 1
ATOM 1005 C CA . GLU A 1 119 ? -22.526 2.289 16.431 1.00 95.75 119 GLU A CA 1
ATOM 1006 C C . GLU A 1 119 ? -21.610 2.489 17.642 1.00 95.75 119 GLU A C 1
ATOM 1008 O O . GLU A 1 119 ? -22.085 2.768 18.743 1.00 95.75 119 GLU A O 1
ATOM 1013 N N . ARG A 1 120 ? -20.288 2.409 17.451 1.00 93.31 120 ARG A N 1
ATOM 1014 C CA . ARG A 1 120 ? -19.302 2.560 18.525 1.00 93.31 120 ARG A CA 1
ATOM 1015 C C . ARG A 1 120 ? -19.471 3.868 19.298 1.00 93.31 120 ARG A C 1
ATOM 1017 O O . ARG A 1 120 ? -19.265 4.960 18.766 1.00 93.31 120 ARG A O 1
ATOM 1024 N N . ILE A 1 121 ? -19.677 3.741 20.605 1.00 89.25 121 ILE A N 1
ATOM 1025 C CA . ILE A 1 121 ? -19.682 4.872 21.534 1.00 89.25 121 ILE A CA 1
ATOM 1026 C C . ILE A 1 121 ? -18.239 5.233 21.896 1.00 89.25 121 ILE A C 1
ATOM 1028 O O . ILE A 1 121 ? -17.490 4.413 22.428 1.00 89.25 121 ILE A O 1
ATOM 1032 N N . SER A 1 122 ? -17.845 6.482 21.648 1.00 87.75 122 SER A N 1
ATOM 1033 C CA . SER A 1 122 ? -16.520 6.990 22.010 1.00 87.75 122 SER A CA 1
ATOM 1034 C C . SER A 1 122 ? -16.622 8.169 22.969 1.00 87.75 122 SER A C 1
ATOM 1036 O O . SER A 1 122 ? -17.120 9.239 22.617 1.00 87.75 122 SER A O 1
ATOM 1038 N N . SER A 1 123 ? -16.083 8.012 24.181 1.00 88.38 123 SER A N 1
ATOM 1039 C CA . SER A 1 123 ? -16.016 9.096 25.171 1.00 88.38 123 SER A CA 1
ATOM 1040 C C . SER A 1 123 ? -15.199 10.288 24.663 1.00 88.38 123 SER A C 1
ATOM 1042 O O . SER A 1 123 ? -15.595 11.437 24.855 1.00 88.38 123 SER A O 1
ATOM 1044 N N . LYS A 1 124 ? -14.112 10.027 23.922 1.00 87.75 124 LYS A N 1
ATOM 1045 C CA . LYS A 1 124 ? -13.297 11.064 23.264 1.00 87.75 124 LYS A CA 1
ATOM 1046 C C . LYS A 1 124 ? -14.095 11.875 22.241 1.00 87.75 124 LYS A C 1
ATOM 1048 O O . LYS A 1 124 ? -13.835 13.062 22.081 1.00 87.75 124 LYS A O 1
ATOM 1053 N N . LEU A 1 125 ? -15.075 11.255 21.582 1.00 90.31 125 LEU A N 1
ATOM 1054 C CA . LEU A 1 125 ? -15.961 11.912 20.618 1.00 90.31 125 LEU A CA 1
ATOM 1055 C C . LEU A 1 125 ? -17.273 12.391 21.262 1.00 90.31 125 LEU A C 1
ATOM 1057 O O . LEU A 1 125 ? -18.266 12.574 20.566 1.00 90.31 125 LEU A O 1
ATOM 1061 N N . LYS A 1 126 ? -17.304 12.599 22.588 1.00 90.88 126 LYS A N 1
ATOM 1062 C CA . LYS A 1 126 ? -18.502 13.036 23.333 1.00 90.88 126 LYS A CA 1
ATOM 1063 C C . LYS A 1 126 ? -19.715 12.113 23.128 1.00 90.88 126 LYS A C 1
ATOM 1065 O O . LYS A 1 126 ? -20.849 12.575 23.084 1.00 90.88 126 LYS A O 1
ATOM 1070 N N . GLY A 1 127 ? -19.469 10.813 22.980 1.00 91.75 127 GLY A N 1
ATOM 1071 C CA . GLY A 1 127 ? -20.502 9.804 22.743 1.00 91.75 127 GLY A CA 1
ATOM 1072 C C . GLY A 1 127 ? -20.929 9.656 21.281 1.00 91.75 127 GLY A C 1
ATOM 1073 O O . GLY A 1 127 ? -21.741 8.785 20.998 1.00 91.75 127 GLY A O 1
ATOM 1074 N N . MET A 1 128 ? -20.378 10.450 20.356 1.00 93.94 128 MET A N 1
ATOM 1075 C CA . MET A 1 128 ? -20.636 10.292 18.924 1.00 93.94 128 MET A CA 1
ATOM 1076 C C . MET A 1 128 ? -19.860 9.115 18.332 1.00 93.94 128 MET A C 1
ATOM 1078 O O . MET A 1 128 ? -18.746 8.794 18.759 1.00 93.94 128 MET A O 1
ATOM 1082 N N . THR A 1 129 ? -20.427 8.531 17.283 1.00 94.75 129 THR A N 1
ATOM 1083 C CA . THR A 1 129 ? -19.744 7.561 16.422 1.00 94.75 129 THR A CA 1
ATOM 1084 C C . THR A 1 129 ? -18.780 8.283 15.474 1.00 94.75 129 THR A C 1
ATOM 1086 O O . THR A 1 129 ? -18.933 9.490 15.243 1.00 94.75 129 THR A O 1
ATOM 1089 N N . PRO A 1 130 ? -17.780 7.600 14.886 1.00 93.81 130 PRO A N 1
ATOM 1090 C CA . PRO A 1 130 ? -16.871 8.223 13.923 1.00 93.81 130 PRO A CA 1
ATOM 1091 C C . PRO A 1 130 ? -17.589 8.931 12.767 1.00 93.81 130 PRO A C 1
ATOM 1093 O O . PRO A 1 130 ? -17.228 10.055 12.412 1.00 93.81 130 PRO A O 1
ATOM 1096 N N . VAL A 1 131 ? -18.647 8.323 12.217 1.00 94.75 131 VAL A N 1
ATOM 1097 C CA . VAL A 1 131 ? -19.448 8.935 11.144 1.00 94.75 131 VAL A CA 1
ATOM 1098 C C . VAL A 1 131 ? -20.207 10.164 11.642 1.00 94.75 131 VAL A C 1
ATOM 1100 O O . VAL A 1 131 ? -20.197 11.197 10.971 1.00 94.75 131 VAL A O 1
ATOM 1103 N N . GLN A 1 132 ? -20.828 10.094 12.822 1.00 94.31 132 GLN A N 1
ATOM 1104 C CA . GLN A 1 132 ? -21.517 11.245 13.414 1.00 94.31 132 GLN A CA 1
ATOM 1105 C C . GLN A 1 132 ? -20.555 12.406 13.666 1.00 94.31 132 GLN A C 1
ATOM 1107 O O . GLN A 1 132 ? -20.854 13.539 13.297 1.00 94.31 132 GLN A O 1
ATOM 1112 N N . TYR A 1 133 ? -19.381 12.122 14.230 1.00 93.81 133 TYR A N 1
ATOM 1113 C CA . TYR A 1 133 ? -18.358 13.129 14.489 1.00 93.81 133 TYR A CA 1
ATOM 1114 C C . TYR A 1 133 ? -17.859 13.778 13.192 1.00 93.81 133 TYR A C 1
ATOM 1116 O O . TYR A 1 133 ? -17.781 15.004 13.107 1.00 93.81 133 TYR A O 1
ATOM 1124 N N . ARG A 1 134 ? -17.597 12.976 12.149 1.00 92.50 134 ARG A N 1
ATOM 1125 C CA . ARG A 1 134 ? -17.230 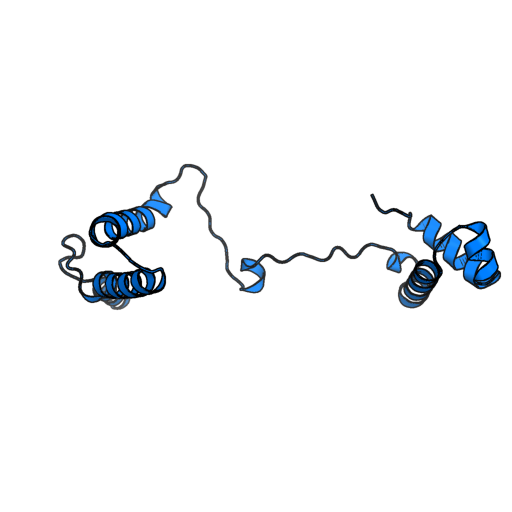13.481 10.819 1.00 92.50 134 ARG A CA 1
ATOM 1126 C C . ARG A 1 134 ? -18.305 14.421 10.271 1.00 92.50 134 ARG A C 1
ATOM 1128 O O . ARG A 1 134 ? -17.983 15.529 9.853 1.00 92.50 134 ARG A O 1
ATOM 1135 N N . ASN A 1 135 ? -19.569 14.008 10.295 1.00 93.25 135 ASN A N 1
ATOM 1136 C CA . ASN A 1 135 ? -20.669 14.816 9.766 1.00 93.25 135 ASN A CA 1
ATOM 1137 C C . ASN A 1 135 ? -20.896 16.095 10.587 1.00 93.25 135 ASN A C 1
ATOM 1139 O O . ASN A 1 135 ? -21.140 17.146 10.004 1.00 93.25 135 ASN A O 1
ATOM 1143 N N . HIS A 1 136 ? -20.744 16.034 11.913 1.00 89.81 136 HIS A N 1
ATOM 1144 C CA . HIS A 1 136 ? -20.793 17.210 12.781 1.00 89.81 136 HIS A CA 1
ATOM 1145 C C . HIS A 1 136 ? -19.681 18.211 12.444 1.00 89.81 136 HIS A C 1
ATOM 1147 O O . HIS A 1 136 ? -19.951 19.400 12.335 1.00 89.81 136 HIS A O 1
ATOM 1153 N N . SER A 1 137 ? -18.452 17.730 12.215 1.00 84.69 137 SER A N 1
ATOM 1154 C CA . SER A 1 137 ? -17.305 18.587 11.880 1.00 84.69 137 SER A CA 1
ATOM 1155 C C . SER A 1 137 ? -17.410 19.279 10.517 1.00 84.69 137 SER A C 1
ATOM 1157 O O . SER A 1 137 ? -16.794 20.315 10.322 1.00 84.69 137 SER A O 1
ATOM 1159 N N . ILE A 1 138 ? -18.179 18.712 9.581 1.00 81.75 138 ILE A N 1
ATOM 1160 C CA . ILE A 1 138 ? -18.412 19.288 8.245 1.00 81.75 138 ILE A CA 1
ATOM 1161 C C . ILE A 1 138 ? -19.548 20.321 8.268 1.00 81.75 138 ILE A C 1
ATOM 1163 O O . ILE A 1 138 ? -19.578 21.218 7.431 1.00 81.75 138 ILE A O 1
ATOM 1167 N N . ALA A 1 139 ? -20.501 20.174 9.191 1.00 71.38 139 ALA A N 1
ATOM 1168 C CA . ALA A 1 139 ? -21.642 21.075 9.334 1.00 71.38 139 ALA A CA 1
ATOM 1169 C C . ALA A 1 139 ? -21.358 22.305 10.220 1.00 71.38 139 ALA A C 1
ATOM 1171 O O . ALA A 1 139 ? -22.191 23.211 10.261 1.00 71.38 139 ALA A O 1
ATOM 1172 N N . ALA A 1 140 ? -20.235 22.308 10.944 1.00 55.94 140 ALA A N 1
ATOM 1173 C CA . ALA A 1 140 ? -19.771 23.390 11.815 1.00 55.94 140 ALA A CA 1
ATOM 1174 C C . ALA A 1 140 ? -18.841 24.355 11.066 1.00 55.94 140 ALA A C 1
ATOM 1176 O O . ALA A 1 140 ? -18.928 25.569 11.352 1.00 55.94 140 ALA A O 1
#

Radius of gyration: 31.59 Å; chains: 1; bounding box: 52×45×76 Å

Foldseek 3Di:
DDPDDLVRLVVLQVCCVVPNDPVSCVVPVDDPVSNVQSNVLCVVPNSCSPDDPPPPDDDPCRVVVHDDDDDDPPPCVVVVVVVVVVVCCCVVQVVVDDDPDPVSVVVSSVVVVCCQAQPDQDVVLVRDHNVRSVVVVVVD

Organism: NCBI:txid2828781

InterPro domains:
  IPR001584 Integrase, catalytic core [PF13333] (83-137)
  IPR001584 Integrase, catalytic core [PS50994] (1-138)
  IPR010921 Trp repressor/replication initiator [SSF48295] (3-58)
  IPR012337 Ribonuclease H-like superfamily [SSF53098] (61-139)
  IPR036397 Ribonuclease H superfamily [G3DSA:3.30.420.10] (47-138)
  IPR050900 Transposase IS3/IS150/IS904 [PTHR46889] (61-136)
  IPR055247 Insertion element IS150 protein InsJ-like, helix-turn-helix domain [PF13518] (8-52)

Secondary structure (DSSP, 8-state):
--SS-HHHHHHHHHHHHHH-HHHHHHHH---HHHHHHHHHHHHHHGGGGGS--------HHHHHT-----PPTT--HHHHHHHHHHHHHIIIIITT---SSHHHHHHHHHHHHHHHHHT---GGGTT--HHHHHHHHHH-

pLDDT: mean 91.03, std 7.18, range [55.94, 98.06]